Protein AF-A0A844HNK5-F1 (afdb_monomer_lite)

Sequence (88 aa):
MNPSAPGQSIRVAFRPLTSRLRGVFEEHRRNKIRRYAFLNLLRLDDEILEDIGVTRAEVEDAARLPLHVNASQALADKALARRKGQIG

Secondary structure (DSSP, 8-state):
------------------TTTHHHHHHHHHHHHHHHHHHGGGGS-HHHHHHTT--HHHHHHHHHS-TTS-HHHHHHHHHHHHHHHH--

Organism: NCBI:txid2006130

Structure (mmCIF, N/CA/C/O backbone):
data_AF-A0A844HNK5-F1
#
_entry.id   AF-A0A844HNK5-F1
#
loop_
_atom_site.group_PDB
_atom_site.id
_atom_site.type_symbol
_atom_site.label_atom_id
_atom_site.label_alt_id
_atom_site.label_comp_id
_atom_site.label_asym_id
_atom_site.label_entity_id
_atom_site.label_seq_id
_atom_site.pdbx_PDB_ins_code
_atom_site.Cartn_x
_atom_site.Cartn_y
_atom_site.Cartn_z
_atom_site.occupancy
_atom_site.B_iso_or_equiv
_atom_site.auth_seq_id
_atom_site.auth_comp_id
_atom_site.auth_asym_id
_atom_site.auth_atom_id
_atom_site.pdbx_PDB_model_num
ATOM 1 N N . MET A 1 1 ? 51.670 -32.113 -53.854 1.00 38.94 1 MET A N 1
ATOM 2 C CA . MET A 1 1 ? 52.016 -31.191 -52.751 1.00 38.94 1 MET A CA 1
ATOM 3 C C . MET A 1 1 ? 50.998 -30.057 -52.724 1.00 38.94 1 MET A C 1
ATOM 5 O O . MET A 1 1 ? 50.915 -29.351 -53.714 1.00 38.94 1 MET A O 1
ATOM 9 N N . ASN A 1 2 ? 50.291 -29.923 -51.589 1.00 57.12 2 ASN A N 1
ATOM 10 C CA . ASN A 1 2 ? 49.547 -28.749 -51.078 1.00 57.12 2 ASN A CA 1
ATOM 11 C C . ASN A 1 2 ? 48.267 -28.250 -51.808 1.00 57.12 2 ASN A C 1
ATOM 13 O O . ASN A 1 2 ? 48.108 -28.507 -52.994 1.00 57.12 2 ASN A O 1
ATOM 17 N N . PRO A 1 3 ? 47.295 -27.640 -51.085 1.00 56.06 3 PRO A N 1
ATOM 18 C CA . PRO A 1 3 ? 46.180 -28.418 -50.532 1.00 56.06 3 PRO A CA 1
ATOM 19 C C . PRO A 1 3 ? 44.774 -27.861 -50.844 1.00 56.06 3 PRO A C 1
ATOM 21 O O . PRO A 1 3 ? 44.588 -26.717 -51.250 1.00 56.06 3 PRO A O 1
ATOM 24 N N . SER A 1 4 ? 43.781 -28.713 -50.586 1.00 57.97 4 SER A N 1
ATOM 25 C CA . SER A 1 4 ? 42.339 -28.460 -50.583 1.00 57.97 4 SER A CA 1
ATOM 26 C C . SER A 1 4 ? 41.913 -27.266 -49.720 1.00 57.97 4 SER A C 1
ATOM 28 O O . SER A 1 4 ? 42.386 -27.109 -48.596 1.00 57.97 4 SER A O 1
ATOM 30 N N . ALA A 1 5 ? 40.912 -26.517 -50.187 1.00 61.88 5 ALA A N 1
ATOM 31 C CA . ALA A 1 5 ? 40.165 -25.557 -49.378 1.00 61.88 5 ALA A CA 1
ATOM 32 C C . ALA A 1 5 ? 38.652 -25.799 -49.517 1.00 61.88 5 ALA A C 1
ATOM 34 O O . ALA A 1 5 ? 38.070 -25.453 -50.545 1.00 61.88 5 ALA A O 1
ATOM 35 N N . PRO A 1 6 ? 37.985 -26.355 -48.493 1.00 57.12 6 PRO A N 1
ATOM 36 C CA . PRO A 1 6 ? 36.546 -26.225 -48.344 1.00 57.12 6 PRO A CA 1
ATOM 37 C C . PRO A 1 6 ? 36.240 -25.423 -47.076 1.00 57.12 6 PRO A C 1
ATOM 39 O O . PRO A 1 6 ? 36.607 -25.810 -45.970 1.00 57.12 6 PRO A O 1
ATOM 42 N N . GLY A 1 7 ? 35.562 -24.287 -47.224 1.00 51.34 7 GLY A N 1
ATOM 43 C CA . GLY A 1 7 ? 35.229 -23.462 -46.065 1.00 51.34 7 GLY A CA 1
ATOM 44 C C . GLY A 1 7 ? 34.389 -22.236 -46.382 1.00 51.34 7 GLY A C 1
ATOM 45 O O . GLY A 1 7 ? 34.707 -21.147 -45.918 1.00 51.34 7 GLY A O 1
ATOM 46 N N . GLN A 1 8 ? 33.329 -22.383 -47.181 1.00 54.06 8 GLN A N 1
ATOM 47 C CA . GLN A 1 8 ? 32.303 -21.341 -47.285 1.00 54.06 8 GLN A CA 1
ATOM 48 C C . GLN A 1 8 ? 31.350 -21.464 -46.094 1.00 54.06 8 GLN A C 1
ATOM 50 O O . GLN A 1 8 ? 30.324 -22.140 -46.139 1.00 54.06 8 GLN A O 1
ATOM 55 N N . SER A 1 9 ? 31.740 -20.839 -44.989 1.00 52.75 9 SER A N 1
ATOM 56 C CA . SER A 1 9 ? 30.938 -20.733 -43.777 1.00 52.75 9 SER A CA 1
ATOM 57 C C . SER A 1 9 ? 29.732 -19.831 -44.039 1.00 52.75 9 SER A C 1
ATOM 59 O O . SER A 1 9 ? 29.871 -18.614 -44.176 1.00 52.75 9 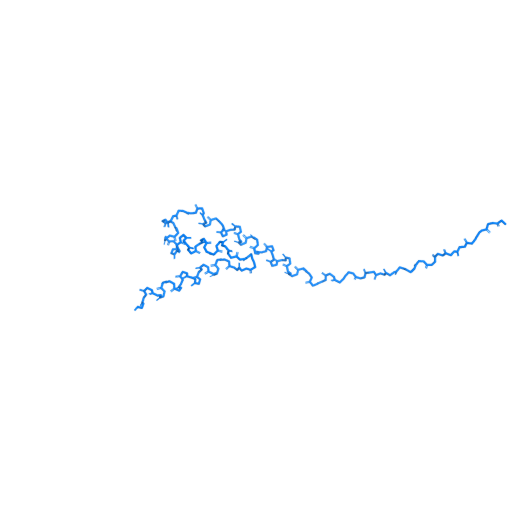SER A O 1
ATOM 61 N N . ILE A 1 10 ? 28.537 -20.421 -44.082 1.00 60.97 10 ILE A N 1
ATOM 62 C CA . ILE A 1 10 ? 27.265 -19.694 -44.091 1.00 60.97 10 ILE A CA 1
ATOM 63 C C . ILE A 1 10 ? 27.167 -18.896 -42.787 1.00 60.97 10 ILE A C 1
ATOM 65 O O . ILE A 1 10 ? 26.867 -19.432 -41.721 1.00 60.97 10 ILE A O 1
ATOM 69 N N . ARG A 1 11 ? 27.428 -17.590 -42.857 1.00 49.44 11 ARG A N 1
ATOM 70 C CA . ARG A 1 11 ? 27.121 -16.666 -41.766 1.00 49.44 11 ARG A CA 1
ATOM 71 C C . ARG A 1 11 ? 25.619 -16.406 -41.757 1.00 49.44 11 ARG A C 1
ATOM 73 O O . ARG A 1 11 ? 25.138 -15.467 -42.384 1.00 49.44 11 ARG A O 1
ATOM 80 N N . VAL A 1 12 ? 24.875 -17.237 -41.033 1.00 60.12 12 VAL A N 1
ATOM 81 C CA . VAL A 1 12 ? 23.498 -16.918 -40.647 1.00 60.12 12 VAL A CA 1
ATOM 82 C C . VAL A 1 12 ? 23.568 -15.752 -39.665 1.00 60.12 12 VAL A C 1
ATOM 84 O O . VAL A 1 12 ? 23.946 -15.908 -38.505 1.00 60.12 12 VAL A O 1
ATOM 87 N N . ALA A 1 13 ? 23.250 -14.555 -40.148 1.00 61.28 13 ALA A N 1
ATOM 88 C CA . ALA A 1 13 ? 23.041 -13.399 -39.297 1.00 61.28 13 ALA A CA 1
ATOM 89 C C . ALA A 1 13 ? 21.794 -13.654 -38.435 1.00 61.28 13 ALA A C 1
ATOM 91 O O . ALA A 1 13 ? 20.664 -13.459 -38.884 1.00 61.28 13 ALA A O 1
ATOM 92 N N . PHE A 1 14 ? 21.988 -14.103 -37.194 1.00 58.16 14 PHE A N 1
ATOM 93 C CA . PHE A 1 14 ? 20.942 -14.078 -36.175 1.00 58.16 14 PHE A CA 1
ATOM 94 C C . PHE A 1 14 ? 20.570 -12.613 -35.917 1.00 58.16 14 PHE A C 1
ATOM 96 O O . PHE A 1 14 ? 2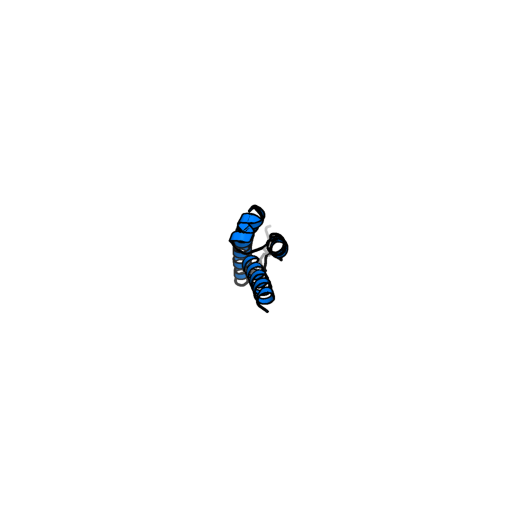1.224 -11.918 -35.143 1.00 58.16 14 PHE A O 1
ATOM 103 N N . ARG A 1 15 ? 19.532 -12.113 -36.597 1.00 62.19 15 ARG A N 1
ATOM 104 C CA . ARG A 1 15 ? 18.882 -10.844 -36.240 1.00 62.19 15 ARG A CA 1
ATOM 105 C C . ARG A 1 15 ? 18.301 -11.010 -34.831 1.00 62.19 15 ARG A C 1
ATOM 107 O O . ARG A 1 15 ? 17.398 -11.831 -34.665 1.00 62.19 15 ARG A O 1
ATOM 114 N N . PRO A 1 16 ? 18.766 -10.264 -33.816 1.00 58.00 16 PRO A N 1
ATOM 115 C CA . PRO A 1 16 ? 18.156 -10.334 -32.501 1.00 58.00 16 PRO A CA 1
ATOM 116 C C . PRO A 1 16 ? 16.765 -9.695 -32.574 1.00 58.00 16 PRO A C 1
ATOM 118 O O . PRO A 1 16 ? 16.613 -8.500 -32.823 1.00 58.00 16 PRO A O 1
ATOM 121 N N . LEU A 1 17 ? 15.731 -10.504 -32.355 1.00 57.88 17 LEU A N 1
ATOM 122 C CA . LEU A 1 17 ? 14.339 -10.081 -32.197 1.00 57.88 17 LEU A CA 1
ATOM 123 C C . LEU A 1 17 ? 14.130 -9.428 -30.812 1.00 57.88 17 LEU A C 1
ATOM 125 O O . LEU A 1 17 ? 13.305 -9.871 -30.020 1.00 57.88 17 LEU A O 1
ATOM 129 N N . THR A 1 18 ? 14.907 -8.405 -30.451 1.00 57.28 18 THR A N 1
ATOM 130 C CA . THR A 1 18 ? 14.951 -7.901 -29.059 1.00 57.28 18 THR A CA 1
ATOM 131 C C . THR A 1 18 ? 14.085 -6.671 -28.781 1.00 57.28 18 THR A C 1
ATOM 133 O O . THR A 1 18 ? 14.128 -6.131 -27.677 1.00 57.28 18 THR A O 1
ATOM 136 N N . SER A 1 19 ? 13.223 -6.245 -29.709 1.00 56.69 19 SER A N 1
ATOM 137 C CA . SER A 1 19 ? 12.458 -4.995 -29.530 1.00 56.69 19 SER A CA 1
ATOM 138 C C . SER A 1 19 ? 11.160 -5.118 -28.707 1.00 56.69 19 SER A C 1
ATOM 140 O O . SER A 1 19 ? 10.549 -4.106 -28.383 1.00 56.69 19 SER A O 1
ATOM 142 N N . ARG A 1 20 ? 10.727 -6.329 -28.312 1.00 54.47 20 ARG A N 1
ATOM 143 C CA . ARG A 1 20 ? 9.508 -6.527 -27.487 1.00 54.47 20 ARG A CA 1
ATOM 144 C C . ARG A 1 20 ? 9.754 -6.838 -26.009 1.00 54.47 20 ARG A C 1
ATOM 146 O O . ARG A 1 20 ? 8.828 -6.728 -25.216 1.00 54.47 20 ARG A O 1
ATOM 153 N N . LEU A 1 21 ? 10.983 -7.166 -25.610 1.00 55.19 21 LEU A N 1
ATOM 154 C CA . LEU A 1 21 ? 11.282 -7.502 -24.211 1.00 55.19 21 LEU A CA 1
ATOM 155 C C . LEU A 1 21 ? 11.497 -6.264 -23.327 1.00 55.19 21 LEU A C 1
ATOM 157 O O . LEU A 1 21 ? 11.254 -6.331 -22.127 1.00 55.19 21 LEU A O 1
ATOM 161 N N . ARG A 1 22 ? 11.892 -5.114 -23.895 1.00 55.62 22 ARG A N 1
ATOM 162 C CA . ARG A 1 22 ? 12.212 -3.907 -23.106 1.00 55.62 22 ARG A CA 1
ATOM 163 C C . ARG A 1 22 ? 11.042 -3.379 -22.262 1.00 55.62 22 ARG A C 1
ATOM 165 O O . ARG A 1 22 ? 11.279 -2.940 -21.143 1.00 55.62 22 ARG A O 1
ATOM 172 N N . GLY A 1 23 ? 9.800 -3.461 -22.749 1.00 57.97 23 GLY A N 1
ATOM 173 C CA . GLY A 1 23 ? 8.631 -2.915 -22.038 1.00 57.97 23 GLY A CA 1
ATOM 174 C C . GLY A 1 23 ? 8.362 -3.584 -20.685 1.00 57.97 23 GLY A C 1
ATOM 175 O O . GLY A 1 23 ? 8.127 -2.902 -19.690 1.00 57.97 23 GLY A O 1
ATOM 176 N N . VAL A 1 24 ? 8.504 -4.911 -20.624 1.00 60.31 24 VAL A N 1
ATOM 177 C CA . VAL A 1 24 ? 8.254 -5.704 -19.407 1.00 60.31 24 VAL A CA 1
ATOM 178 C C . VAL A 1 24 ? 9.307 -5.420 -18.330 1.00 60.31 24 VAL A C 1
ATOM 180 O O . VAL A 1 24 ? 8.986 -5.351 -17.145 1.00 60.31 24 VAL A O 1
ATOM 183 N N . PHE A 1 25 ? 10.566 -5.197 -18.722 1.00 61.69 25 PHE A N 1
ATOM 184 C CA . PHE A 1 25 ? 11.640 -4.872 -17.777 1.00 61.69 25 PHE A CA 1
ATOM 185 C C . PHE A 1 25 ? 11.478 -3.481 -17.150 1.00 61.69 25 PHE A C 1
ATOM 187 O O . PHE A 1 25 ? 11.698 -3.328 -15.946 1.00 61.69 25 PHE A O 1
ATOM 194 N N . GLU A 1 26 ? 11.052 -2.483 -17.928 1.00 69.94 26 GLU A N 1
ATOM 195 C CA . GLU A 1 26 ? 10.780 -1.130 -17.418 1.00 69.94 26 GLU A CA 1
ATOM 196 C C . GLU A 1 26 ? 9.602 -1.118 -16.432 1.00 69.94 26 GLU A C 1
ATOM 198 O O . GLU A 1 26 ? 9.639 -0.456 -15.392 1.00 69.94 26 GLU A O 1
ATOM 203 N N . GLU A 1 27 ? 8.551 -1.890 -16.708 1.00 73.75 27 GLU A N 1
ATOM 204 C CA . GLU A 1 27 ? 7.443 -2.096 -15.769 1.00 73.75 27 GLU A CA 1
ATOM 205 C C . GLU A 1 27 ? 7.900 -2.800 -14.495 1.00 73.75 27 GLU A C 1
ATOM 207 O O . GLU A 1 27 ? 7.593 -2.354 -13.388 1.00 73.75 27 GLU A O 1
ATOM 212 N N . HIS A 1 28 ? 8.720 -3.838 -14.635 1.00 74.50 28 HIS A N 1
ATOM 213 C CA . HIS A 1 28 ? 9.246 -4.574 -13.498 1.00 74.50 28 HIS A CA 1
ATOM 214 C C . HIS A 1 28 ? 10.127 -3.698 -12.593 1.00 74.50 28 HIS A C 1
ATOM 216 O O . HIS A 1 28 ? 10.006 -3.752 -11.366 1.00 74.50 28 HIS A O 1
ATOM 222 N N . ARG A 1 29 ? 10.979 -2.838 -13.172 1.00 79.12 29 ARG A N 1
ATOM 223 C CA . ARG A 1 29 ? 11.818 -1.896 -12.414 1.00 79.12 29 ARG A CA 1
ATOM 224 C C . ARG A 1 29 ? 10.975 -0.873 -11.655 1.00 79.12 29 ARG A C 1
ATOM 226 O O . ARG A 1 29 ? 11.211 -0.656 -10.466 1.00 79.12 29 ARG A O 1
ATOM 233 N N . ARG A 1 30 ? 9.974 -0.278 -12.312 1.00 82.69 30 ARG A N 1
ATOM 234 C CA . ARG A 1 30 ? 9.051 0.680 -11.677 1.00 82.69 30 ARG A CA 1
ATOM 235 C C . ARG A 1 30 ? 8.300 0.045 -10.511 1.00 82.69 30 ARG A C 1
ATOM 237 O O . ARG A 1 30 ? 8.202 0.644 -9.441 1.00 82.69 30 ARG A O 1
ATOM 244 N N . ASN A 1 31 ? 7.844 -1.189 -10.690 1.00 83.12 31 ASN A N 1
ATOM 245 C CA . ASN A 1 31 ? 7.147 -1.936 -9.654 1.00 83.12 31 ASN A CA 1
ATOM 246 C C . ASN A 1 31 ? 8.046 -2.264 -8.452 1.00 83.12 31 ASN A C 1
ATOM 248 O O . ASN A 1 31 ? 7.602 -2.128 -7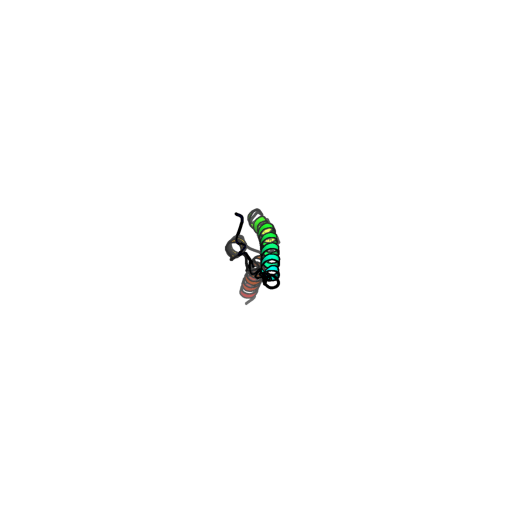.314 1.00 83.12 31 ASN A O 1
ATOM 252 N N . LYS A 1 32 ? 9.332 -2.586 -8.669 1.00 83.56 32 LYS A N 1
ATOM 253 C CA . LYS A 1 32 ? 10.313 -2.745 -7.575 1.00 83.56 32 LYS A CA 1
ATOM 254 C C . LYS A 1 32 ? 10.504 -1.475 -6.757 1.00 83.56 32 LYS A C 1
ATOM 256 O O . LYS A 1 32 ? 10.482 -1.545 -5.533 1.00 83.56 32 LYS A O 1
ATOM 261 N N . ILE A 1 33 ? 10.664 -0.327 -7.414 1.00 86.94 33 ILE A N 1
ATOM 262 C CA . ILE A 1 33 ? 10.858 0.958 -6.724 1.00 86.94 33 ILE A CA 1
ATOM 263 C C . ILE A 1 33 ? 9.627 1.297 -5.877 1.00 86.94 33 ILE A C 1
ATOM 265 O O . ILE A 1 33 ? 9.758 1.611 -4.696 1.00 86.94 33 ILE A O 1
ATOM 269 N N . ARG A 1 34 ? 8.426 1.157 -6.453 1.00 86.69 34 ARG A N 1
ATOM 270 C CA . ARG A 1 34 ? 7.161 1.357 -5.731 1.00 86.69 34 ARG A CA 1
ATOM 271 C C . ARG A 1 34 ? 7.032 0.416 -4.543 1.00 86.69 34 ARG A C 1
ATOM 273 O O . ARG A 1 34 ? 6.647 0.854 -3.467 1.00 86.69 34 ARG A O 1
ATOM 280 N N . ARG A 1 35 ? 7.390 -0.858 -4.717 1.00 88.56 35 ARG A N 1
ATOM 281 C CA . ARG A 1 35 ? 7.355 -1.842 -3.635 1.00 88.56 35 ARG A CA 1
ATOM 282 C C . ARG A 1 35 ? 8.308 -1.474 -2.510 1.00 88.56 35 ARG A C 1
ATOM 284 O O . ARG A 1 35 ? 7.906 -1.531 -1.358 1.00 88.56 35 ARG A O 1
ATOM 291 N N . TYR A 1 36 ? 9.531 -1.069 -2.832 1.00 88.44 36 TYR A N 1
ATOM 292 C CA . TYR A 1 36 ? 10.498 -0.657 -1.821 1.00 88.44 36 TYR A CA 1
ATOM 293 C C . TYR A 1 36 ? 10.000 0.554 -1.024 1.00 88.44 36 TYR A C 1
ATOM 295 O O . TYR A 1 36 ? 10.031 0.535 0.201 1.00 88.44 36 TYR A O 1
ATOM 303 N N . ALA A 1 37 ? 9.455 1.564 -1.710 1.00 89.19 37 ALA A N 1
ATOM 304 C CA . ALA A 1 37 ? 8.844 2.714 -1.052 1.00 89.19 37 ALA A CA 1
ATOM 305 C C . ALA A 1 37 ? 7.645 2.311 -0.175 1.00 89.19 37 ALA A C 1
ATOM 307 O O . ALA A 1 37 ? 7.530 2.780 0.952 1.00 89.19 37 ALA A O 1
ATOM 308 N N . PHE A 1 38 ? 6.793 1.404 -0.662 1.00 92.12 38 PHE A N 1
ATOM 309 C CA . PHE A 1 38 ? 5.629 0.901 0.069 1.00 92.12 38 PHE A CA 1
ATOM 310 C C . PHE A 1 38 ? 6.015 0.157 1.352 1.00 92.12 38 PHE A C 1
ATOM 312 O O . PHE A 1 38 ? 5.367 0.330 2.377 1.00 92.12 38 PHE A O 1
ATOM 319 N N . LEU A 1 39 ? 7.084 -0.646 1.329 1.00 90.50 39 LEU A N 1
ATOM 320 C CA . LEU A 1 39 ? 7.528 -1.406 2.504 1.00 90.50 39 LEU A CA 1
ATOM 321 C C . LEU A 1 39 ? 7.967 -0.508 3.671 1.00 90.50 39 LEU A C 1
ATOM 323 O O . LEU A 1 39 ? 7.969 -0.972 4.807 1.00 90.50 39 LEU A O 1
ATOM 327 N N . ASN A 1 40 ? 8.262 0.775 3.434 1.00 92.00 40 ASN A N 1
ATOM 328 C CA . ASN A 1 40 ? 8.497 1.722 4.525 1.00 92.00 40 ASN A CA 1
ATOM 329 C C . ASN A 1 40 ? 7.252 1.930 5.401 1.00 92.00 40 ASN A C 1
ATOM 331 O O . ASN A 1 40 ? 7.408 2.203 6.586 1.00 92.00 40 ASN A O 1
ATOM 335 N N . LEU A 1 41 ? 6.037 1.732 4.868 1.00 90.12 41 LEU A N 1
ATOM 336 C CA . LEU A 1 41 ? 4.798 1.815 5.651 1.00 90.12 41 LEU A CA 1
ATOM 337 C C . LEU A 1 41 ? 4.727 0.741 6.743 1.00 90.12 41 LEU A C 1
ATOM 339 O O . LEU A 1 41 ? 4.170 0.990 7.804 1.00 90.12 41 LEU A O 1
ATOM 343 N N . LEU A 1 42 ? 5.342 -0.430 6.530 1.00 92.06 42 LEU A N 1
ATOM 344 C CA . LEU A 1 42 ? 5.405 -1.480 7.555 1.00 92.06 42 LEU A CA 1
ATOM 345 C C . LEU A 1 42 ? 6.227 -1.062 8.779 1.00 92.06 42 LEU A C 1
ATOM 347 O O . LEU A 1 42 ? 6.099 -1.680 9.828 1.00 92.06 42 LEU A O 1
ATOM 351 N N . ARG A 1 43 ? 7.081 -0.043 8.636 1.00 93.19 43 ARG A N 1
ATOM 352 C CA . ARG A 1 43 ? 7.938 0.471 9.709 1.00 93.19 43 ARG A CA 1
ATOM 353 C C . ARG A 1 43 ? 7.300 1.611 10.497 1.00 93.19 43 ARG A C 1
ATOM 355 O O . ARG A 1 43 ? 7.870 1.999 11.507 1.00 93.19 43 ARG A O 1
ATOM 362 N N . LEU A 1 44 ? 6.205 2.190 10.004 1.00 93.00 44 LEU A N 1
ATOM 363 C CA . LEU A 1 44 ? 5.472 3.232 10.723 1.00 93.00 44 LEU A CA 1
ATOM 364 C C . LEU A 1 44 ? 4.711 2.601 11.883 1.00 93.00 44 LEU A C 1
ATOM 366 O O . LEU A 1 44 ? 4.274 1.465 11.735 1.00 93.00 44 LEU A O 1
ATOM 370 N N .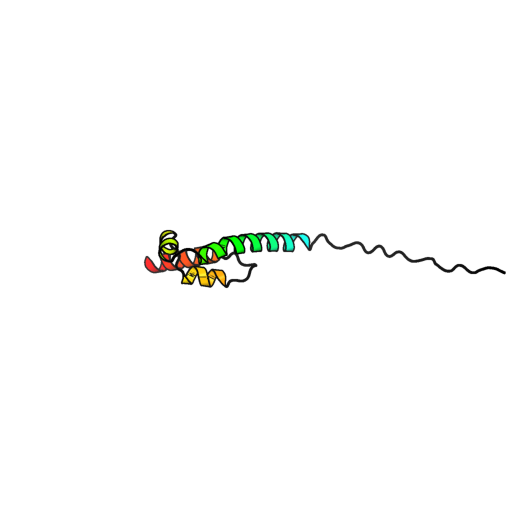 ASP A 1 45 ? 4.524 3.320 12.986 1.00 93.88 45 ASP A N 1
ATOM 371 C CA . ASP A 1 45 ? 3.698 2.888 14.121 1.00 93.88 45 ASP A CA 1
ATOM 372 C C . ASP A 1 45 ? 2.198 2.917 13.794 1.00 93.88 45 ASP A C 1
ATOM 374 O O . ASP A 1 45 ? 1.777 3.548 12.823 1.00 93.88 45 ASP A O 1
ATOM 378 N N . ASP A 1 46 ? 1.392 2.198 14.583 1.00 93.62 46 ASP A N 1
ATOM 379 C CA . ASP A 1 46 ? -0.054 2.065 14.343 1.00 93.62 46 ASP A CA 1
ATOM 380 C C . ASP A 1 46 ? -0.754 3.429 14.379 1.00 93.62 46 ASP A C 1
ATOM 382 O O . ASP A 1 46 ? -1.542 3.722 13.486 1.00 93.62 46 ASP A O 1
ATOM 386 N N . GLU A 1 47 ? -0.384 4.303 15.319 1.00 94.94 47 GLU A N 1
ATOM 387 C CA . GLU A 1 47 ? -0.932 5.664 15.432 1.00 94.94 47 GLU A CA 1
ATOM 388 C C . GLU A 1 47 ? -0.675 6.500 14.168 1.00 94.94 47 GLU A C 1
ATOM 390 O O . GLU A 1 47 ? -1.554 7.215 13.692 1.00 94.94 47 GLU A O 1
ATOM 395 N N . ILE A 1 48 ? 0.516 6.372 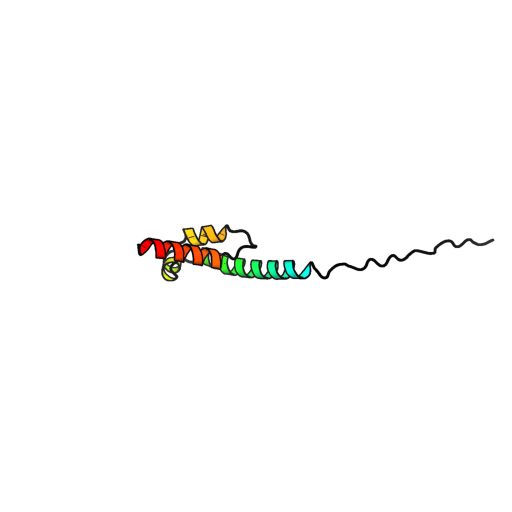13.571 1.00 95.50 48 ILE A N 1
ATOM 396 C CA . ILE A 1 48 ? 0.866 7.080 12.332 1.00 95.50 48 ILE A CA 1
ATOM 397 C C . ILE A 1 48 ? 0.079 6.516 11.146 1.00 95.50 48 ILE A C 1
ATOM 399 O O . ILE A 1 48 ? -0.347 7.268 10.270 1.00 95.50 48 ILE A O 1
ATOM 403 N N . LEU A 1 49 ? -0.109 5.194 11.095 1.00 94.31 49 LEU A N 1
ATOM 404 C CA . LEU A 1 49 ? -0.940 4.572 10.066 1.00 94.31 49 LEU A CA 1
ATOM 405 C C . LEU A 1 49 ? -2.398 5.033 10.176 1.00 94.31 49 LEU A C 1
ATOM 407 O O . LEU A 1 49 ? -3.019 5.353 9.158 1.00 94.31 49 LEU A O 1
ATOM 411 N N . GLU A 1 50 ? -2.922 5.114 11.396 1.00 93.19 50 GLU A N 1
ATOM 412 C CA . GLU A 1 50 ? -4.271 5.601 11.663 1.00 93.19 50 GLU A CA 1
ATOM 413 C C . GLU A 1 50 ? -4.446 7.073 11.276 1.00 93.19 50 GLU A C 1
ATOM 415 O O . GLU A 1 50 ? -5.469 7.405 10.676 1.00 93.19 50 GLU A O 1
ATOM 420 N N . ASP A 1 51 ? -3.443 7.925 11.508 1.00 95.12 51 ASP A N 1
ATOM 421 C CA . ASP A 1 51 ? -3.458 9.339 11.103 1.00 95.12 51 ASP A CA 1
ATOM 422 C C . ASP A 1 51 ? -3.564 9.507 9.576 1.00 95.12 51 ASP A C 1
ATOM 424 O O . ASP A 1 51 ? -4.380 10.277 9.065 1.00 95.12 51 ASP A O 1
ATOM 428 N N . ILE A 1 52 ? -2.837 8.687 8.806 1.00 91.75 52 ILE A N 1
ATOM 429 C CA . ILE A 1 52 ? -2.989 8.636 7.337 1.00 91.75 52 ILE A CA 1
ATOM 430 C C . ILE A 1 52 ? -4.224 7.820 6.894 1.00 91.75 52 ILE A C 1
ATOM 432 O O . ILE A 1 52 ? -4.526 7.696 5.700 1.00 91.75 52 ILE A O 1
ATOM 436 N N . GLY A 1 53 ? -4.974 7.280 7.856 1.00 92.69 53 GLY A N 1
ATOM 437 C CA . GLY A 1 53 ? -6.273 6.647 7.691 1.00 92.69 53 GLY A CA 1
ATOM 438 C C . GLY A 1 53 ? -6.237 5.239 7.100 1.00 92.69 53 GLY A C 1
ATOM 439 O O . GLY A 1 53 ? -7.224 4.825 6.475 1.00 92.69 53 GLY A O 1
ATOM 440 N N . VAL A 1 54 ? -5.140 4.507 7.289 1.00 95.19 54 VAL A N 1
ATOM 441 C CA . VAL A 1 54 ? -4.995 3.084 6.947 1.00 95.19 54 VAL A CA 1
ATOM 442 C C . VAL A 1 54 ? -4.725 2.275 8.214 1.00 95.19 54 VAL A C 1
ATOM 444 O O . VAL A 1 54 ? -4.219 2.794 9.195 1.00 95.19 54 VAL A O 1
ATOM 447 N N . THR A 1 55 ? -5.056 0.991 8.222 1.00 94.56 55 THR A N 1
ATOM 448 C CA . THR A 1 55 ? -4.749 0.112 9.363 1.00 94.56 55 THR A CA 1
ATOM 449 C C . THR A 1 55 ? -3.517 -0.745 9.085 1.00 94.56 55 THR A C 1
ATOM 451 O O . THR A 1 55 ? -3.212 -1.048 7.927 1.00 94.56 55 THR A O 1
ATOM 454 N N . ARG A 1 56 ? -2.844 -1.214 10.145 1.00 95.38 56 ARG A N 1
ATOM 455 C CA . ARG A 1 56 ? -1.743 -2.190 10.046 1.00 95.38 56 ARG A CA 1
ATOM 456 C C . ARG A 1 56 ? -2.110 -3.385 9.172 1.00 95.38 56 ARG A C 1
ATOM 458 O O . ARG A 1 56 ? -1.373 -3.722 8.251 1.00 95.38 56 ARG A O 1
ATOM 465 N N . ALA A 1 57 ? -3.280 -3.972 9.421 1.00 94.31 57 ALA A N 1
ATOM 466 C CA . ALA A 1 57 ? -3.770 -5.134 8.689 1.00 94.31 57 ALA A CA 1
ATOM 467 C C . ALA A 1 57 ? -3.941 -4.846 7.186 1.00 94.31 57 ALA A C 1
ATOM 469 O O . ALA A 1 57 ? -3.574 -5.662 6.344 1.00 94.31 57 ALA A O 1
ATOM 470 N N . GLU A 1 58 ? -4.451 -3.665 6.825 1.00 94.62 58 GLU A N 1
ATOM 471 C CA . GLU A 1 58 ? -4.583 -3.262 5.421 1.00 94.62 58 GLU A CA 1
ATOM 472 C C . GLU A 1 58 ? -3.213 -3.109 4.741 1.00 94.62 58 GLU A C 1
ATOM 474 O O . GLU A 1 58 ? -3.034 -3.563 3.606 1.00 94.62 58 GLU A O 1
ATOM 479 N N . VAL A 1 59 ? -2.240 -2.511 5.437 1.00 94.62 59 VAL A N 1
ATOM 480 C CA . VAL A 1 59 ? -0.868 -2.342 4.936 1.00 94.62 59 VAL A CA 1
ATOM 481 C C . VAL A 1 59 ? -0.172 -3.693 4.770 1.00 94.62 59 VAL A C 1
ATOM 483 O O . VAL A 1 59 ? 0.465 -3.918 3.741 1.00 94.62 59 VAL A O 1
ATOM 486 N N . GLU A 1 60 ? -0.309 -4.607 5.730 1.00 94.62 60 GLU A N 1
ATOM 487 C CA . GLU A 1 60 ? 0.263 -5.957 5.664 1.00 94.62 60 GLU A CA 1
ATOM 488 C C . GLU A 1 60 ? -0.334 -6.791 4.529 1.00 94.62 60 GLU A C 1
ATOM 490 O O . GLU A 1 60 ? 0.401 -7.448 3.786 1.00 94.62 60 GLU A O 1
ATOM 495 N N . ASP A 1 61 ? -1.649 -6.722 4.336 1.00 93.94 61 ASP A N 1
ATOM 496 C CA . ASP A 1 61 ? -2.315 -7.413 3.235 1.00 93.94 61 ASP A CA 1
ATOM 497 C C . ASP A 1 61 ? -1.827 -6.890 1.879 1.00 93.94 61 ASP A C 1
ATOM 499 O O . ASP A 1 61 ? -1.443 -7.667 0.999 1.00 93.94 61 ASP A O 1
ATOM 503 N N . ALA A 1 62 ? -1.739 -5.568 1.720 1.00 93.75 62 ALA A N 1
ATOM 504 C CA . ALA A 1 62 ? -1.175 -4.958 0.519 1.00 93.75 62 ALA A CA 1
ATOM 505 C C . ALA A 1 62 ? 0.332 -5.271 0.357 1.00 93.75 62 ALA A C 1
ATOM 507 O O . ALA A 1 62 ? 0.833 -5.452 -0.763 1.00 93.75 62 ALA A O 1
ATOM 508 N N . ALA A 1 63 ? 1.066 -5.433 1.461 1.00 92.50 63 ALA A N 1
ATOM 509 C CA . ALA A 1 63 ? 2.465 -5.853 1.477 1.00 92.50 63 ALA A CA 1
ATOM 510 C C . ALA A 1 63 ? 2.675 -7.320 1.073 1.00 92.50 63 ALA A C 1
ATOM 512 O O . ALA A 1 63 ? 3.810 -7.704 0.793 1.00 92.50 63 ALA A O 1
ATOM 513 N N . ARG A 1 64 ? 1.626 -8.142 0.983 1.00 92.31 64 ARG A N 1
ATOM 514 C CA . ARG A 1 64 ? 1.707 -9.531 0.494 1.00 92.31 64 ARG A CA 1
ATOM 515 C C . ARG A 1 64 ? 1.354 -9.675 -0.984 1.00 92.31 64 ARG A C 1
ATOM 517 O O . ARG A 1 64 ? 1.604 -10.725 -1.570 1.00 92.31 64 ARG A O 1
ATOM 524 N N . LEU A 1 65 ? 0.838 -8.617 -1.611 1.00 92.00 65 LEU A N 1
ATOM 525 C CA . LEU A 1 65 ? 0.459 -8.651 -3.022 1.00 92.00 65 LEU A CA 1
ATOM 526 C C . LEU A 1 65 ? 1.664 -8.897 -3.949 1.00 92.00 65 LEU A C 1
ATOM 528 O O . LEU A 1 65 ? 2.778 -8.450 -3.635 1.00 92.00 65 LEU A O 1
ATOM 532 N N . PRO A 1 66 ? 1.448 -9.560 -5.103 1.00 90.38 66 PRO A N 1
ATOM 533 C CA . PRO A 1 66 ? 2.480 -9.763 -6.112 1.00 90.38 66 PRO A CA 1
ATOM 534 C C . PRO A 1 66 ? 3.077 -8.445 -6.608 1.00 90.38 66 PRO A C 1
ATOM 536 O O . PRO A 1 66 ? 2.382 -7.443 -6.738 1.00 90.38 66 PRO A O 1
ATOM 539 N N . LEU A 1 67 ? 4.355 -8.466 -6.987 1.00 87.50 67 LEU A N 1
ATOM 540 C CA . LEU A 1 67 ? 5.087 -7.268 -7.412 1.00 87.50 67 LEU A CA 1
ATOM 541 C C . LEU A 1 67 ? 4.462 -6.548 -8.619 1.00 87.50 67 LEU A C 1
ATOM 543 O O . LEU A 1 67 ? 4.611 -5.341 -8.753 1.00 87.50 67 LEU A O 1
ATOM 547 N N . HIS A 1 68 ? 3.785 -7.271 -9.512 1.00 85.19 68 HIS A N 1
ATOM 548 C CA . HIS A 1 68 ? 3.120 -6.664 -10.668 1.00 85.19 68 HIS A CA 1
ATOM 549 C C . HIS A 1 68 ? 1.857 -5.869 -10.292 1.00 85.19 68 HIS A C 1
ATOM 551 O O . HIS A 1 68 ? 1.356 -5.109 -11.117 1.00 85.19 68 HIS A O 1
ATOM 557 N N . VAL A 1 69 ? 1.359 -6.021 -9.062 1.00 88.75 69 VAL A N 1
ATOM 558 C CA . VAL A 1 69 ? 0.208 -5.291 -8.529 1.00 88.75 69 VAL A CA 1
ATOM 559 C C . VAL A 1 69 ? 0.689 -4.034 -7.807 1.00 88.75 69 VAL A C 1
ATOM 561 O O . VAL A 1 69 ? 1.641 -4.060 -7.026 1.00 88.75 69 VAL A O 1
ATOM 564 N N . ASN A 1 70 ? 0.011 -2.911 -8.042 1.00 89.62 70 ASN A N 1
ATOM 565 C CA . ASN A 1 70 ? 0.283 -1.678 -7.314 1.00 89.62 70 ASN A CA 1
ATOM 566 C C . ASN A 1 70 ? -0.284 -1.770 -5.886 1.00 89.62 70 ASN A C 1
ATOM 568 O O . ASN A 1 70 ? -1.469 -1.531 -5.665 1.00 89.62 70 ASN A O 1
ATOM 572 N N . ALA A 1 71 ? 0.581 -2.094 -4.924 1.00 91.62 71 ALA A N 1
ATOM 573 C CA . ALA A 1 71 ? 0.210 -2.219 -3.515 1.00 91.62 71 ALA A CA 1
ATOM 574 C C . ALA A 1 71 ? -0.397 -0.931 -2.929 1.00 91.62 71 ALA A C 1
ATOM 576 O O . ALA A 1 71 ? -1.336 -1.013 -2.145 1.00 91.62 71 ALA A O 1
ATOM 577 N N . SER A 1 72 ? 0.077 0.251 -3.344 1.00 91.06 72 SER A N 1
ATOM 578 C CA . SER A 1 72 ? -0.471 1.536 -2.885 1.00 91.06 72 SER A CA 1
ATOM 579 C C . SER A 1 72 ? -1.916 1.735 -3.336 1.00 91.06 72 SER A C 1
ATOM 581 O O . SER A 1 72 ? -2.739 2.199 -2.555 1.00 91.06 72 SER A O 1
ATOM 583 N N . GLN A 1 73 ? -2.229 1.357 -4.579 1.00 93.06 73 GLN A N 1
ATOM 584 C CA . GLN A 1 73 ? -3.593 1.451 -5.099 1.00 93.06 73 GLN A CA 1
ATOM 585 C C . GLN A 1 73 ? -4.519 0.471 -4.375 1.00 93.06 73 GLN A C 1
ATOM 587 O O . GLN A 1 73 ? -5.563 0.874 -3.880 1.00 93.06 73 GLN A O 1
ATOM 592 N N . ALA A 1 74 ? -4.094 -0.787 -4.234 1.00 93.44 74 ALA A N 1
ATOM 593 C CA . ALA A 1 74 ? -4.876 -1.804 -3.536 1.00 93.44 74 ALA A CA 1
ATOM 594 C C . ALA A 1 74 ? -5.147 -1.431 -2.066 1.00 93.44 74 ALA A C 1
ATOM 596 O O . ALA A 1 74 ? -6.243 -1.662 -1.558 1.00 93.44 74 ALA A O 1
ATOM 597 N N . LEU A 1 75 ? -4.165 -0.819 -1.394 1.00 94.88 75 LEU A N 1
ATOM 598 C CA . LEU A 1 75 ? -4.329 -0.279 -0.046 1.00 94.88 75 LEU A CA 1
ATOM 599 C C . LEU A 1 75 ? -5.379 0.839 -0.012 1.00 94.88 75 LEU A C 1
ATOM 601 O O . LEU A 1 75 ? -6.269 0.813 0.836 1.00 94.88 75 LEU A O 1
ATOM 605 N N . ALA A 1 76 ? -5.292 1.799 -0.937 1.00 93.56 76 ALA A N 1
ATOM 606 C CA . ALA A 1 76 ? -6.235 2.909 -1.020 1.00 93.56 76 ALA A CA 1
ATOM 607 C C . ALA A 1 76 ? -7.667 2.418 -1.275 1.00 93.56 76 ALA A C 1
ATOM 609 O O . ALA A 1 76 ? -8.590 2.842 -0.583 1.00 93.56 76 ALA A O 1
ATOM 610 N N . ASP A 1 77 ? -7.847 1.475 -2.201 1.00 94.19 77 ASP A N 1
ATOM 611 C CA . ASP A 1 77 ? -9.154 0.899 -2.521 1.00 94.19 77 ASP A CA 1
ATOM 612 C C . ASP A 1 77 ? -9.770 0.203 -1.297 1.00 94.19 77 ASP A C 1
ATOM 614 O O . ASP A 1 77 ? -10.954 0.384 -0.999 1.00 94.19 77 ASP A O 1
ATOM 618 N N . LYS A 1 78 ? -8.957 -0.539 -0.534 1.00 93.19 78 LYS A N 1
ATOM 619 C CA . LYS A 1 78 ? -9.398 -1.216 0.692 1.00 93.19 78 LYS A CA 1
ATOM 620 C C . LYS A 1 78 ? -9.774 -0.223 1.795 1.00 93.19 78 LYS A C 1
ATOM 622 O O . LYS A 1 78 ? -10.852 -0.346 2.379 1.00 93.19 78 LYS A O 1
ATOM 627 N N . ALA A 1 79 ? -8.944 0.795 2.020 1.00 93.50 79 ALA A N 1
ATOM 628 C CA . ALA A 1 79 ? -9.215 1.840 3.003 1.00 93.50 79 ALA A CA 1
ATOM 629 C C . ALA A 1 79 ? -10.498 2.622 2.662 1.00 93.50 79 ALA A C 1
ATOM 631 O O . ALA A 1 79 ? -11.311 2.907 3.543 1.00 93.50 79 ALA A O 1
ATOM 632 N N . LEU A 1 80 ? -10.725 2.924 1.380 1.00 92.56 80 LEU A N 1
ATOM 633 C CA . LEU A 1 80 ? -11.952 3.569 0.908 1.00 92.56 80 LEU A CA 1
ATOM 634 C C . LEU A 1 80 ? -13.181 2.674 1.096 1.00 92.56 80 LEU A C 1
ATOM 636 O O . LEU A 1 80 ? -14.213 3.155 1.564 1.00 92.56 80 LEU A O 1
ATOM 640 N N . ALA A 1 81 ? -13.077 1.383 0.771 1.00 92.25 81 ALA A N 1
ATOM 641 C CA . ALA A 1 81 ? -14.165 0.427 0.958 1.00 92.25 81 ALA A CA 1
ATOM 642 C C . ALA A 1 81 ? -14.575 0.312 2.435 1.00 92.25 81 ALA A C 1
ATOM 644 O O . ALA A 1 81 ? -15.767 0.359 2.742 1.00 92.25 81 ALA A O 1
ATOM 645 N N . ARG A 1 82 ? -13.599 0.247 3.352 1.00 92.00 82 ARG A N 1
ATOM 646 C CA . ARG A 1 82 ? -13.853 0.254 4.799 1.00 92.00 82 ARG A CA 1
ATOM 647 C C . ARG A 1 82 ? -14.580 1.521 5.234 1.00 92.00 82 ARG A C 1
ATOM 649 O O . ARG A 1 82 ? -15.603 1.421 5.901 1.00 92.00 82 ARG A O 1
ATOM 656 N N . ARG A 1 83 ? -14.086 2.700 4.835 1.00 89.12 83 ARG A N 1
ATOM 657 C CA . ARG A 1 83 ? -14.723 3.985 5.176 1.00 89.12 83 ARG A CA 1
ATOM 658 C C . ARG A 1 83 ? -16.151 4.044 4.653 1.00 89.12 83 ARG A C 1
ATOM 660 O O . ARG A 1 83 ? -17.049 4.405 5.394 1.00 89.12 83 ARG A O 1
ATOM 667 N N . LYS A 1 84 ? -16.390 3.620 3.410 1.00 91.12 84 LYS A N 1
ATOM 668 C CA . LYS A 1 84 ? -17.741 3.570 2.836 1.00 91.12 84 LYS A CA 1
ATOM 669 C C . LYS A 1 84 ? -18.681 2.661 3.636 1.00 91.12 84 LYS A C 1
ATOM 671 O O . LYS A 1 84 ? -19.836 3.022 3.823 1.00 91.12 84 LYS A O 1
ATOM 676 N N . GLY A 1 85 ? -18.188 1.524 4.128 1.00 85.81 85 GLY A N 1
ATOM 677 C CA . GLY A 1 85 ? -18.952 0.607 4.979 1.00 85.81 85 GLY A CA 1
ATOM 678 C C . GLY A 1 85 ? -19.226 1.115 6.399 1.00 85.81 85 GLY A C 1
ATOM 679 O O . GLY A 1 85 ? -20.058 0.536 7.079 1.00 85.81 85 GLY A O 1
ATOM 680 N N . GLN A 1 86 ? -18.551 2.178 6.849 1.00 74.00 86 GLN A N 1
ATOM 681 C CA . GLN A 1 86 ? -18.7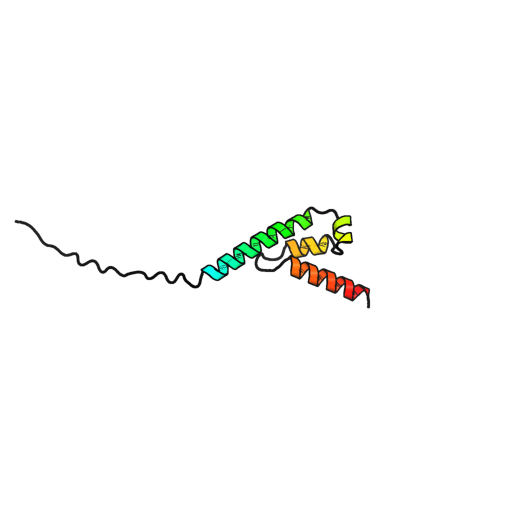89 2.819 8.151 1.00 74.00 86 GLN A CA 1
ATOM 682 C C . GLN A 1 86 ? -19.822 3.957 8.084 1.00 74.00 86 GLN A C 1
ATOM 684 O O . GLN A 1 86 ? -20.246 4.450 9.124 1.00 74.00 86 GLN A O 1
ATOM 689 N N . ILE A 1 87 ? -20.188 4.407 6.877 1.00 62.81 87 ILE A N 1
ATOM 690 C CA . ILE A 1 87 ? -21.096 5.548 6.646 1.00 62.81 87 ILE A CA 1
ATOM 691 C C . ILE A 1 87 ? -22.510 5.065 6.248 1.00 62.81 87 ILE A C 1
ATOM 693 O O . ILE A 1 87 ? -23.397 5.882 6.009 1.00 62.81 87 ILE A O 1
ATOM 697 N N . GLY A 1 88 ? -22.723 3.749 6.142 1.00 49.22 88 GLY A N 1
ATOM 698 C CA . GLY A 1 88 ? -24.028 3.124 5.887 1.00 49.22 88 GLY A CA 1
ATOM 699 C C . GLY A 1 88 ? -24.592 2.494 7.147 1.00 49.22 88 GLY A C 1
ATOM 700 O O . GLY A 1 88 ? -25.833 2.513 7.278 1.00 49.22 88 GLY A O 1
#

Foldseek 3Di:
DDDDDDDPDPPPPPPPPPPPPVVVVVLLVVLVVLLVVLVVVLVDDQVVCVVVQFGNVLSVVLNPDDSSDRSVVSSVVVSVVVVVVVVD

pLDDT: mean 79.84, std 16.45, range [38.94, 95.5]

Radius of gyration: 26.61 Å; chains: 1; bounding box: 76×40×68 Å

InterPro domains:
  IPR009506 YjiS-like domain [PF06568] (30-60)